Protein AF-A0A383VVN3-F1 (afdb_monomer_lite)

Secondary structure (DSSP, 8-state):
----PPPHHHHHHHHHHHHHHTSHHHHS-HHHHHHHHHH-HHHHHHHHH-TT------B-TT--HHHHHHHHHHHHHSGGG-S---B-----STHHHHHHHHHHHHHHHHHHHHHHS-GGGSSGGG-------------

pLDDT: mean 70.51, std 12.84, range [39.41, 88.62]

Foldseek 3Di:
DDPPDDDPVVVVVLVVLLVVCLPCVQLADVVSLVVQLVPDVSSVVSLLPRPSSQHQPEDDQDDAPVNLVVVLVVCVVVLSNHPDYDYDHDDDPDVSVVRVVVSVVSVVVSNVVSVPDPPPPVVVVVPPPPDDDDDDDDD

Radius of gyration: 20.89 Å; chains: 1; bounding box: 58×36×64 Å

Structure (mmCIF, N/CA/C/O backbone):
data_AF-A0A383VVN3-F1
#
_entry.id   AF-A0A383VVN3-F1
#
loop_
_atom_site.group_PDB
_atom_site.id
_atom_site.type_symbol
_atom_site.label_atom_id
_atom_site.label_alt_id
_atom_site.label_comp_id
_atom_site.label_asym_id
_atom_site.label_entity_id
_atom_site.label_seq_id
_atom_site.pdbx_PDB_ins_code
_atom_site.Cartn_x
_atom_site.Cartn_y
_atom_site.Cartn_z
_atom_site.occupancy
_atom_site.B_iso_or_equiv
_atom_site.auth_seq_id
_atom_site.auth_comp_id
_atom_site.auth_asym_id
_atom_site.auth_atom_id
_atom_site.pdbx_PDB_model_num
ATOM 1 N N . MET A 1 1 ? -18.834 9.081 42.224 1.00 44.62 1 MET A N 1
ATOM 2 C CA . MET A 1 1 ? -18.558 9.040 40.774 1.00 44.62 1 MET A CA 1
ATOM 3 C C . MET A 1 1 ? -17.858 7.728 40.498 1.00 44.62 1 MET A C 1
ATOM 5 O O . MET A 1 1 ? -16.692 7.587 40.835 1.00 44.62 1 MET A O 1
ATOM 9 N N . GLU A 1 2 ? -18.611 6.744 40.024 1.00 51.28 2 GLU A N 1
ATOM 10 C CA . GLU A 1 2 ? -18.102 5.405 39.731 1.00 51.28 2 GLU A CA 1
ATOM 11 C C . GLU A 1 2 ? -17.534 5.407 38.302 1.00 51.28 2 GLU A C 1
ATOM 13 O O . GLU A 1 2 ? -18.242 5.824 37.381 1.00 51.28 2 GLU A O 1
ATOM 18 N N . PRO A 1 3 ? -16.262 5.030 38.085 1.00 57.25 3 PRO A N 1
ATOM 19 C CA . PRO A 1 3 ? -15.707 4.946 36.743 1.00 57.25 3 PRO A CA 1
ATOM 20 C C . PRO A 1 3 ? -16.382 3.787 36.005 1.00 57.25 3 PRO A C 1
ATOM 22 O O . PRO A 1 3 ? -16.288 2.638 36.434 1.00 57.25 3 PRO A O 1
ATOM 25 N N . LEU A 1 4 ? -17.066 4.094 34.899 1.00 54.75 4 LEU A N 1
ATOM 26 C CA . LEU A 1 4 ? -17.644 3.108 33.986 1.00 54.75 4 LEU A CA 1
ATOM 27 C C . LEU A 1 4 ? -16.535 2.163 33.508 1.00 54.75 4 LEU A C 1
ATOM 29 O O . LEU A 1 4 ? -15.733 2.501 32.637 1.00 54.75 4 LEU A O 1
ATOM 33 N N . GLN A 1 5 ? -16.473 0.985 34.128 1.00 54.06 5 GLN A N 1
ATOM 34 C CA . GLN A 1 5 ? -15.570 -0.090 33.746 1.00 54.06 5 GLN A CA 1
ATOM 35 C C . GLN A 1 5 ? -15.882 -0.492 32.295 1.00 54.06 5 GLN A C 1
ATOM 37 O O . GLN A 1 5 ? -17.050 -0.733 31.972 1.00 54.06 5 GLN A O 1
ATOM 42 N N . PRO A 1 6 ? -14.873 -0.578 31.411 1.00 55.75 6 PRO A N 1
ATOM 43 C CA . PRO A 1 6 ? -15.057 -1.092 30.062 1.00 55.75 6 PRO A CA 1
ATOM 44 C C . PRO A 1 6 ? -15.690 -2.482 30.139 1.00 55.75 6 PRO A C 1
ATOM 46 O O . PRO A 1 6 ? -15.165 -3.382 30.797 1.00 55.75 6 PRO A O 1
ATOM 49 N N . THR A 1 7 ? -16.840 -2.667 29.497 1.00 54.44 7 THR A N 1
ATOM 50 C CA . THR A 1 7 ? -17.542 -3.949 29.502 1.00 54.44 7 THR A CA 1
ATOM 51 C C . THR A 1 7 ? -16.645 -5.025 28.887 1.00 54.44 7 THR A C 1
ATOM 53 O O . THR A 1 7 ? -16.115 -4.864 27.787 1.00 54.44 7 THR A O 1
ATOM 56 N N . ALA A 1 8 ? -16.461 -6.146 29.595 1.00 58.97 8 ALA A N 1
ATOM 57 C CA . ALA A 1 8 ? -15.543 -7.234 29.224 1.00 58.97 8 ALA A CA 1
ATOM 58 C C . ALA A 1 8 ? -15.780 -7.812 27.812 1.00 58.97 8 ALA A C 1
ATOM 60 O O . ALA A 1 8 ? -14.906 -8.459 27.233 1.00 58.97 8 ALA A O 1
ATOM 61 N N . THR A 1 9 ? -16.956 -7.567 27.234 1.00 58.22 9 THR A N 1
ATOM 62 C CA . THR A 1 9 ? -17.294 -7.898 25.850 1.00 58.22 9 THR A CA 1
ATOM 63 C C . THR A 1 9 ? -16.530 -7.046 24.837 1.00 58.22 9 THR A C 1
ATOM 65 O O . THR A 1 9 ? -16.068 -7.599 23.844 1.00 58.22 9 THR A O 1
ATOM 68 N N . ALA A 1 10 ? -16.317 -5.747 25.065 1.00 60.19 10 ALA A N 1
ATOM 69 C CA . ALA A 1 10 ? -15.583 -4.882 24.133 1.00 60.19 10 ALA A CA 1
ATOM 70 C C . ALA A 1 10 ? -14.121 -5.334 23.947 1.00 60.19 10 ALA A C 1
ATOM 72 O O . ALA A 1 10 ? -13.603 -5.328 22.832 1.00 60.19 10 ALA A O 1
ATOM 73 N N . PHE A 1 11 ? -13.493 -5.828 25.017 1.00 60.94 11 PHE A N 1
ATOM 74 C CA . PHE A 1 11 ? -12.110 -6.314 24.991 1.00 60.94 11 PHE A CA 1
ATOM 75 C C . PHE A 1 11 ? -11.945 -7.591 24.149 1.00 60.94 11 PHE A C 1
ATOM 77 O O . PHE A 1 11 ? -10.975 -7.744 23.410 1.00 60.94 11 PHE A O 1
ATOM 84 N N . ARG A 1 12 ? -12.928 -8.500 24.205 1.00 72.00 12 ARG A N 1
ATOM 85 C CA . ARG A 1 12 ? -12.891 -9.769 23.456 1.00 72.00 12 ARG A CA 1
ATOM 86 C C . ARG A 1 12 ? -13.006 -9.571 21.944 1.00 72.00 12 ARG A C 1
ATOM 88 O O . ARG A 1 12 ? -12.397 -10.326 21.192 1.00 72.00 12 ARG A O 1
ATOM 95 N N . HIS A 1 13 ? -13.748 -8.556 21.502 1.00 73.06 13 HIS A N 1
ATOM 96 C CA . HIS A 1 13 ? -13.900 -8.263 20.075 1.00 73.06 13 HIS A CA 1
ATOM 97 C C . HIS A 1 13 ? -12.613 -7.699 19.457 1.00 73.06 13 HIS A C 1
ATOM 99 O O . HIS A 1 13 ? -12.278 -8.078 18.339 1.00 73.06 13 HIS A O 1
ATOM 105 N N . GLY A 1 14 ? -11.861 -6.864 20.187 1.00 73.38 14 GLY A N 1
ATOM 106 C CA . GLY A 1 14 ? -10.565 -6.349 19.721 1.00 73.38 14 GLY A CA 1
ATOM 107 C C . GLY A 1 14 ? -9.529 -7.458 19.516 1.00 73.38 14 GLY A C 1
ATOM 108 O O . GLY A 1 14 ? -8.905 -7.538 18.463 1.00 73.38 14 GLY A O 1
ATOM 109 N N . LEU A 1 15 ? -9.432 -8.385 20.471 1.00 77.62 15 LEU A N 1
ATOM 110 C CA . LEU A 1 15 ? -8.506 -9.522 20.407 1.00 77.62 15 LEU A CA 1
ATOM 111 C C . LEU A 1 15 ? -8.830 -10.486 19.252 1.00 77.62 15 LEU A C 1
ATOM 113 O O . LEU A 1 15 ? -7.929 -10.968 18.569 1.00 77.62 15 LEU A O 1
ATOM 117 N N . ALA A 1 16 ? -10.117 -10.741 18.992 1.00 79.75 16 ALA A N 1
ATOM 118 C CA . ALA A 1 16 ? -10.543 -11.560 17.857 1.00 79.75 16 ALA A CA 1
ATOM 119 C C . ALA A 1 16 ? -10.213 -10.900 16.504 1.00 79.75 16 ALA A C 1
ATOM 121 O O . ALA A 1 16 ? -9.816 -11.589 15.565 1.00 79.75 16 ALA A O 1
ATOM 122 N N . LEU A 1 17 ? -10.341 -9.571 16.417 1.00 77.94 17 LEU A N 1
ATOM 123 C CA . LEU A 1 17 ? -9.976 -8.790 15.233 1.00 77.94 17 LEU A CA 1
ATOM 124 C C . LEU A 1 17 ? -8.470 -8.820 14.975 1.00 77.94 17 LEU A C 1
ATOM 126 O O . LEU A 1 17 ? -8.051 -9.068 13.848 1.00 77.94 17 LEU A O 1
ATOM 130 N N . GLU A 1 18 ? -7.655 -8.624 16.011 1.00 76.31 18 GLU A N 1
ATOM 131 C CA . GLU A 1 18 ? -6.199 -8.730 15.893 1.00 76.31 18 GLU A CA 1
ATOM 132 C C . GLU A 1 18 ? -5.765 -10.128 15.449 1.00 76.31 18 GLU A C 1
ATOM 134 O O . GLU A 1 18 ? -4.925 -10.249 14.560 1.00 76.31 18 GLU A O 1
ATOM 139 N N . LEU A 1 19 ? -6.359 -11.186 16.010 1.00 77.94 19 LEU A N 1
ATOM 140 C CA . LEU A 1 19 ? -6.068 -12.566 15.609 1.00 77.94 19 LEU A CA 1
ATOM 141 C C . LEU A 1 19 ? -6.479 -12.848 14.159 1.00 77.94 19 LEU A C 1
ATOM 143 O O . LEU A 1 19 ? -5.738 -13.509 13.433 1.00 77.94 19 LEU A O 1
ATOM 147 N N . ALA A 1 20 ? -7.624 -12.322 13.714 1.00 80.50 20 ALA A N 1
ATOM 148 C CA . ALA A 1 20 ? -8.033 -12.420 12.316 1.00 80.50 20 ALA A CA 1
ATOM 149 C C . ALA A 1 20 ? -7.036 -11.696 11.397 1.00 80.50 20 ALA A C 1
ATOM 151 O O . ALA A 1 20 ? -6.615 -12.246 10.383 1.00 80.50 20 ALA A O 1
ATOM 152 N N . LEU A 1 21 ? -6.594 -10.495 11.772 1.00 74.12 21 LEU A N 1
ATOM 153 C CA . LEU A 1 21 ? -5.627 -9.713 10.999 1.00 74.12 21 LEU A CA 1
ATOM 154 C C . LEU A 1 21 ? -4.208 -10.298 11.008 1.00 74.12 21 LEU A C 1
ATOM 156 O O . LEU A 1 21 ? -3.442 -10.057 10.079 1.00 74.12 21 LEU A O 1
ATOM 160 N N . GLN A 1 22 ? -3.857 -11.096 12.017 1.00 77.44 22 GLN A N 1
ATOM 161 C CA . GLN A 1 22 ? -2.611 -11.867 12.042 1.00 77.44 22 GLN A CA 1
ATOM 162 C C . GLN A 1 22 ? -2.627 -13.060 11.075 1.00 77.44 22 GLN A C 1
ATOM 164 O O . GLN A 1 22 ? -1.571 -13.624 10.781 1.00 77.44 22 GLN A O 1
ATOM 169 N N . HIS A 1 23 ? -3.792 -13.454 10.551 1.00 80.12 23 HIS A N 1
ATOM 170 C CA . HIS A 1 23 ? -3.872 -14.536 9.581 1.00 80.12 23 HIS A CA 1
ATOM 171 C C . HIS A 1 23 ? -3.327 -14.083 8.218 1.00 80.12 23 HIS A C 1
ATOM 173 O O . HIS A 1 23 ? -3.874 -13.176 7.589 1.00 80.12 23 HIS A O 1
ATOM 179 N N . LEU A 1 24 ? -2.285 -14.764 7.724 1.00 70.75 24 LEU A N 1
ATOM 180 C CA . LEU A 1 24 ? -1.556 -14.407 6.497 1.00 70.75 24 LEU A CA 1
ATOM 181 C C . LEU A 1 24 ? -2.483 -14.159 5.295 1.00 70.75 24 LEU A C 1
ATOM 183 O O . LEU A 1 24 ? -2.299 -13.206 4.547 1.00 70.75 24 LEU A O 1
ATOM 187 N N . ALA A 1 25 ? -3.527 -14.977 5.131 1.00 72.12 25 ALA A N 1
ATOM 188 C CA . ALA A 1 25 ? -4.471 -14.828 4.020 1.00 72.12 25 ALA A CA 1
ATOM 189 C C . ALA A 1 25 ? -5.215 -13.477 4.014 1.00 72.12 25 ALA A C 1
ATOM 191 O O . ALA A 1 25 ? -5.601 -13.003 2.950 1.00 72.12 25 ALA A O 1
ATOM 192 N N . LEU A 1 26 ? -5.411 -12.858 5.184 1.00 71.69 26 LEU A N 1
ATOM 193 C CA . LEU A 1 26 ? -6.097 -11.573 5.327 1.00 71.69 26 LEU A CA 1
ATOM 194 C C . LEU A 1 26 ? -5.115 -10.396 5.291 1.00 71.69 26 LEU A C 1
ATOM 196 O O . LEU A 1 26 ? -5.459 -9.347 4.755 1.00 71.69 26 LEU A O 1
ATOM 200 N N . SER A 1 27 ? -3.894 -10.567 5.809 1.00 70.12 27 SER A N 1
ATOM 201 C CA . SER A 1 27 ? -2.872 -9.511 5.810 1.00 70.12 27 SER A CA 1
ATOM 202 C C . SER A 1 27 ? -2.145 -9.339 4.472 1.00 70.12 27 SER A C 1
ATOM 204 O O . SER A 1 27 ? -1.590 -8.270 4.216 1.00 70.12 27 SER A O 1
ATOM 206 N N . THR A 1 28 ? -2.156 -10.356 3.604 1.00 68.19 28 THR A N 1
ATOM 207 C CA . THR A 1 28 ? -1.441 -10.304 2.313 1.00 68.19 28 THR A CA 1
ATOM 208 C C . THR A 1 28 ? -2.231 -9.571 1.226 1.00 68.19 28 THR A C 1
ATOM 210 O O . THR A 1 28 ? -1.627 -9.008 0.315 1.00 68.19 28 THR A O 1
ATOM 213 N N . ASP A 1 29 ? -3.569 -9.545 1.301 1.00 74.38 29 ASP A N 1
ATOM 214 C CA . ASP A 1 29 ? -4.390 -8.830 0.319 1.00 74.38 29 ASP A CA 1
ATOM 215 C C . ASP A 1 29 ? -4.738 -7.410 0.813 1.00 74.38 29 ASP A C 1
ATOM 217 O O . ASP A 1 29 ? -5.606 -7.242 1.680 1.00 74.38 29 ASP A O 1
ATOM 221 N N . PRO A 1 30 ? -4.133 -6.354 0.236 1.00 71.06 30 PRO A N 1
ATOM 222 C CA . PRO A 1 30 ? -4.428 -4.978 0.624 1.00 71.06 30 PRO A CA 1
ATOM 223 C C . PRO A 1 30 ? -5.894 -4.597 0.385 1.00 71.06 30 PRO A C 1
ATOM 225 O O . PRO A 1 30 ? -6.398 -3.694 1.054 1.00 71.06 30 PRO A O 1
ATOM 228 N N . ARG A 1 31 ? -6.610 -5.267 -0.532 1.00 78.69 31 ARG A N 1
ATOM 229 C CA . ARG A 1 31 ? -8.038 -5.012 -0.769 1.00 78.69 31 ARG A CA 1
ATOM 230 C C . ARG A 1 31 ? -8.871 -5.455 0.420 1.00 78.69 31 ARG A C 1
ATOM 232 O O . ARG A 1 31 ? -9.728 -4.692 0.854 1.00 78.69 31 ARG A O 1
ATOM 239 N N . ILE A 1 32 ? -8.580 -6.633 0.971 1.00 82.31 32 ILE A N 1
ATOM 240 C CA . ILE A 1 32 ? -9.267 -7.160 2.153 1.00 82.31 32 ILE A CA 1
ATOM 241 C C . ILE A 1 32 ? -9.049 -6.220 3.339 1.00 82.31 32 ILE A C 1
ATOM 243 O O . ILE A 1 32 ? -10.020 -5.834 3.988 1.00 82.31 32 ILE A O 1
ATOM 247 N N . LEU A 1 33 ? -7.810 -5.776 3.571 1.00 79.62 33 LEU A N 1
ATOM 248 C CA . LEU A 1 33 ? -7.506 -4.807 4.630 1.00 79.62 33 LEU A CA 1
ATOM 249 C C . LEU A 1 33 ? -8.214 -3.465 4.413 1.00 79.62 33 LEU A C 1
ATOM 251 O O . LEU A 1 33 ? -8.731 -2.884 5.366 1.00 79.62 33 LEU A O 1
ATOM 255 N N . CYS A 1 34 ? -8.299 -2.984 3.169 1.00 79.12 34 CYS A N 1
ATOM 256 C CA . CYS A 1 34 ? -9.028 -1.755 2.857 1.00 79.12 34 CYS A CA 1
ATOM 257 C C . CYS A 1 34 ? -10.532 -1.905 3.115 1.00 79.12 34 CYS A C 1
ATOM 259 O O . CYS A 1 34 ? -11.134 -1.021 3.724 1.00 79.12 34 CYS A O 1
ATOM 261 N N . THR A 1 35 ? -11.141 -3.010 2.678 1.00 83.88 35 THR A N 1
ATOM 262 C CA . THR A 1 35 ? -12.560 -3.298 2.920 1.00 83.88 35 THR A CA 1
ATOM 263 C C . THR A 1 35 ? -12.840 -3.449 4.411 1.00 83.88 35 THR A C 1
ATOM 265 O O . THR A 1 35 ? -13.811 -2.881 4.904 1.00 83.88 35 THR A O 1
ATOM 268 N N . ALA A 1 36 ? -11.964 -4.135 5.147 1.00 83.25 36 ALA A N 1
ATOM 269 C CA . ALA A 1 36 ? -12.060 -4.267 6.593 1.00 83.25 36 ALA A CA 1
ATOM 270 C C . ALA A 1 36 ? -11.988 -2.894 7.278 1.00 83.25 36 ALA A C 1
ATOM 272 O O . ALA A 1 36 ? -12.891 -2.533 8.031 1.00 83.25 36 ALA A O 1
ATOM 273 N N . ALA A 1 37 ? -10.987 -2.075 6.943 1.00 82.00 37 ALA A N 1
ATOM 274 C CA . ALA A 1 37 ? -10.839 -0.729 7.492 1.00 82.00 37 ALA A CA 1
ATOM 275 C C . ALA A 1 37 ? -12.032 0.194 7.173 1.00 82.00 37 ALA A C 1
ATOM 277 O O . ALA A 1 37 ? -12.310 1.114 7.938 1.00 82.00 37 ALA A O 1
ATOM 278 N N . GLN A 1 38 ? -12.749 -0.046 6.071 1.00 83.75 38 GLN A N 1
ATOM 279 C CA . GLN A 1 38 ? -13.961 0.697 5.709 1.00 83.75 38 GLN A CA 1
ATOM 280 C C . GLN A 1 38 ? -15.237 0.148 6.366 1.00 83.75 38 GLN A C 1
ATOM 282 O O . GLN A 1 38 ? -16.232 0.867 6.431 1.00 83.75 38 GLN A O 1
ATOM 287 N N . ALA A 1 39 ? -15.231 -1.094 6.860 1.00 88.62 39 ALA A N 1
ATOM 288 C CA . ALA A 1 39 ? -16.427 -1.748 7.388 1.00 88.62 39 ALA A CA 1
ATOM 289 C C . ALA A 1 39 ? -16.917 -1.107 8.695 1.00 88.62 39 ALA A C 1
ATOM 291 O O . ALA A 1 39 ? -18.111 -0.848 8.850 1.00 88.62 39 ALA A O 1
ATOM 292 N N . CYS A 1 40 ? -16.014 -0.848 9.647 1.00 87.56 40 CYS A N 1
ATOM 293 C CA . CYS A 1 40 ? -16.340 -0.110 10.868 1.00 87.56 40 CYS A CA 1
ATOM 294 C C . CYS A 1 40 ? -15.093 0.461 11.566 1.00 87.56 40 CYS A C 1
ATOM 296 O O . CYS A 1 40 ? -13.966 0.031 11.315 1.00 87.56 40 CYS A O 1
ATOM 298 N N . LYS A 1 41 ? -15.302 1.392 12.514 1.00 80.94 41 LYS A N 1
ATOM 299 C CA . LYS A 1 41 ? -14.217 2.021 13.296 1.00 80.94 41 LYS A CA 1
ATOM 300 C C . LYS A 1 41 ? -13.344 1.010 14.046 1.00 80.94 41 LYS A C 1
ATOM 302 O O . LYS A 1 41 ? -12.140 1.216 14.138 1.00 80.94 41 LYS A O 1
ATOM 307 N N . ALA A 1 42 ? -13.931 -0.074 14.559 1.00 83.06 42 ALA A N 1
ATOM 308 C CA . ALA A 1 42 ? -13.181 -1.095 15.290 1.00 83.06 42 ALA A CA 1
ATOM 309 C C . ALA A 1 42 ? -12.202 -1.841 14.370 1.00 83.06 42 ALA A C 1
ATOM 311 O O . ALA A 1 42 ? -11.039 -2.004 14.721 1.00 83.06 42 ALA A O 1
ATOM 312 N N . TRP A 1 43 ? -12.639 -2.217 13.161 1.00 81.00 43 TRP A N 1
ATOM 313 C CA . TRP A 1 43 ? -11.752 -2.796 12.151 1.00 81.00 43 TRP A CA 1
ATOM 314 C C . TRP A 1 43 ? -10.693 -1.802 11.683 1.00 81.00 43 TRP A C 1
ATOM 316 O O . TRP A 1 43 ? -9.537 -2.180 11.536 1.00 81.00 43 TRP A O 1
ATOM 326 N N . GLN A 1 44 ? -11.052 -0.532 11.489 1.00 82.69 44 GLN A N 1
ATOM 327 C CA . GLN A 1 44 ? -10.083 0.504 11.138 1.00 82.69 44 GLN A CA 1
ATOM 328 C C . GLN A 1 44 ? -8.960 0.605 12.181 1.00 82.69 44 GLN A C 1
ATOM 330 O O . GLN A 1 44 ? -7.786 0.623 11.817 1.00 82.69 44 GLN A O 1
ATOM 335 N N . GLN A 1 45 ? -9.314 0.646 13.469 1.00 81.31 45 GLN A N 1
ATOM 336 C CA . GLN A 1 45 ? -8.343 0.688 14.563 1.00 81.31 45 GLN A CA 1
ATOM 337 C C . GLN A 1 45 ? -7.515 -0.595 14.630 1.00 81.31 45 GLN A C 1
ATOM 339 O O . GLN A 1 45 ? -6.295 -0.515 14.734 1.00 81.31 45 GLN A O 1
ATOM 344 N N . ALA A 1 46 ? -8.149 -1.761 14.492 1.00 82.19 46 ALA A N 1
ATOM 345 C CA . ALA A 1 46 ? -7.453 -3.043 14.496 1.00 82.19 46 ALA A CA 1
ATOM 346 C C . ALA A 1 46 ? -6.447 -3.149 13.336 1.00 82.19 46 ALA A C 1
ATOM 348 O O . ALA A 1 46 ? -5.308 -3.548 13.553 1.00 82.19 46 ALA A O 1
ATOM 349 N N . VAL A 1 47 ? -6.812 -2.716 12.123 1.00 80.00 47 VAL A N 1
ATOM 350 C CA . VAL A 1 47 ? -5.908 -2.686 10.956 1.00 80.00 47 VAL A CA 1
ATOM 351 C C . VAL A 1 47 ? -4.746 -1.708 11.175 1.00 80.00 47 VAL A C 1
ATOM 353 O O . VAL A 1 47 ? -3.623 -2.018 10.794 1.00 80.00 47 VAL A O 1
ATOM 356 N N . GLN A 1 48 ? -4.980 -0.564 11.830 1.00 77.19 48 GLN A N 1
ATOM 357 C CA . GLN A 1 48 ? -3.925 0.404 12.176 1.00 77.19 48 GLN A CA 1
ATOM 358 C C . GLN A 1 48 ? -2.975 -0.088 13.283 1.00 77.19 48 GLN A C 1
ATOM 360 O O . GLN A 1 48 ? -1.797 0.261 13.277 1.00 77.19 48 GLN A O 1
ATOM 365 N N . GLN A 1 49 ? -3.473 -0.865 14.248 1.00 76.50 49 GLN A N 1
ATOM 366 C CA . GLN A 1 49 ? -2.688 -1.383 15.380 1.00 76.50 49 GLN A CA 1
ATOM 367 C C . GLN A 1 49 ? -1.988 -2.712 15.067 1.00 76.50 49 GLN A C 1
ATOM 369 O O . GLN A 1 49 ? -0.996 -3.071 15.703 1.00 76.50 49 GLN A O 1
ATOM 374 N N . CYS A 1 50 ? -2.484 -3.433 14.068 1.00 76.56 50 CYS A N 1
ATOM 375 C CA . CYS A 1 50 ? -1.957 -4.707 13.621 1.00 76.56 50 CYS A CA 1
ATOM 376 C C . CYS A 1 50 ? -0.536 -4.563 13.050 1.00 76.56 50 CYS A C 1
ATOM 378 O O . CYS A 1 50 ? -0.318 -4.160 11.910 1.00 76.56 50 CYS A O 1
ATOM 380 N N . SER A 1 51 ? 0.461 -4.977 13.833 1.00 66.69 51 SER A N 1
ATOM 381 C CA . SER A 1 51 ? 1.868 -5.015 13.410 1.00 66.69 51 SER A CA 1
ATOM 382 C C . SER A 1 51 ? 2.144 -6.043 12.304 1.00 66.69 51 SER A C 1
ATOM 384 O O . SER A 1 51 ? 3.137 -5.913 11.588 1.00 66.69 51 SER A O 1
ATOM 386 N N . ALA A 1 52 ? 1.266 -7.045 12.167 1.00 62.88 52 ALA A N 1
ATOM 387 C CA . ALA A 1 52 ? 1.291 -8.063 11.118 1.00 62.88 52 ALA A CA 1
ATOM 388 C C . ALA A 1 52 ? 0.733 -7.558 9.779 1.00 62.88 52 ALA A C 1
ATOM 390 O O . ALA A 1 52 ? 0.996 -8.163 8.743 1.00 62.88 52 ALA A O 1
ATOM 391 N N . CYS A 1 53 ? 0.037 -6.419 9.777 1.00 62.78 53 CYS A N 1
ATOM 392 C CA . CYS A 1 53 ? -0.536 -5.783 8.596 1.00 62.78 53 CYS A CA 1
ATOM 393 C C . CYS A 1 53 ? 0.534 -5.018 7.803 1.00 62.78 53 CYS A C 1
ATOM 395 O O . CYS A 1 53 ? 0.256 -4.000 7.176 1.00 62.78 53 CYS A O 1
ATOM 397 N N . ASN A 1 54 ? 1.771 -5.533 7.814 1.00 60.59 54 ASN A N 1
ATOM 398 C CA . ASN A 1 54 ? 2.808 -5.174 6.863 1.00 60.59 54 ASN A CA 1
ATOM 399 C C . ASN A 1 54 ? 2.288 -5.556 5.477 1.00 60.59 54 ASN A C 1
ATOM 401 O O . ASN A 1 54 ? 2.498 -6.676 5.015 1.00 60.59 54 ASN A O 1
ATOM 405 N N . THR A 1 55 ? 1.575 -4.645 4.821 1.00 60.47 55 THR A N 1
ATOM 406 C CA . THR A 1 55 ? 1.229 -4.800 3.413 1.00 60.47 55 THR A CA 1
ATOM 407 C C . THR A 1 55 ? 2.516 -4.766 2.616 1.00 60.47 55 THR A C 1
ATOM 409 O O . THR A 1 55 ? 2.976 -3.707 2.193 1.00 60.47 55 THR A O 1
ATOM 412 N N . VAL A 1 56 ? 3.097 -5.943 2.403 1.00 62.97 56 VAL A N 1
ATOM 413 C CA . VAL A 1 56 ? 4.097 -6.154 1.367 1.00 62.97 56 VAL A CA 1
ATOM 414 C C . VAL A 1 56 ? 3.358 -5.993 0.045 1.00 62.97 56 VAL A C 1
ATOM 416 O O . VAL A 1 56 ? 2.783 -6.935 -0.495 1.00 62.97 56 VAL A O 1
ATOM 419 N N . VAL A 1 57 ? 3.297 -4.758 -0.451 1.00 63.81 57 VAL A N 1
ATOM 420 C CA . VAL A 1 57 ? 2.695 -4.481 -1.753 1.00 63.81 57 VAL A CA 1
ATOM 421 C C . VAL A 1 57 ? 3.685 -4.919 -2.818 1.00 63.81 57 VAL A C 1
ATOM 423 O O . VAL A 1 57 ? 4.568 -4.157 -3.202 1.00 63.81 57 VAL A O 1
ATOM 426 N N . VAL A 1 58 ? 3.530 -6.153 -3.293 1.00 66.06 58 VAL A N 1
ATOM 427 C CA . VAL A 1 58 ? 4.292 -6.651 -4.435 1.00 66.06 58 VAL A CA 1
ATOM 428 C C . VAL A 1 58 ? 3.694 -6.049 -5.701 1.00 66.06 58 VAL A C 1
ATOM 430 O O . VAL A 1 58 ? 2.635 -6.457 -6.180 1.00 66.06 58 VAL A O 1
ATOM 433 N N . LEU A 1 59 ? 4.375 -5.047 -6.243 1.00 69.00 59 LEU A N 1
ATOM 434 C CA . LEU A 1 59 ? 4.120 -4.587 -7.601 1.00 69.00 59 LEU A CA 1
ATOM 435 C C . LEU A 1 59 ? 4.615 -5.666 -8.565 1.00 69.00 59 LEU A C 1
ATOM 437 O O . LEU A 1 59 ? 5.772 -6.074 -8.494 1.00 69.00 59 LEU A O 1
ATOM 441 N N . GLY A 1 60 ? 3.719 -6.156 -9.423 1.00 73.62 60 GLY A N 1
ATOM 442 C CA . GLY A 1 60 ? 4.071 -7.136 -10.445 1.00 73.62 60 GLY A CA 1
ATOM 443 C C . GLY A 1 60 ? 5.062 -6.569 -11.472 1.00 73.62 60 GLY A C 1
ATOM 444 O O . GLY A 1 60 ? 5.208 -5.349 -11.582 1.00 73.62 60 GLY A O 1
ATOM 445 N N . PRO A 1 61 ? 5.697 -7.438 -12.277 1.00 70.62 61 PRO A N 1
ATOM 446 C CA . PRO A 1 61 ? 6.744 -7.041 -13.223 1.00 70.62 61 PRO A CA 1
ATOM 447 C C . PRO A 1 61 ? 6.263 -6.045 -14.291 1.00 70.62 61 PRO A C 1
ATOM 449 O O . PRO A 1 61 ? 7.069 -5.329 -14.868 1.00 70.62 61 PRO A O 1
ATOM 452 N N . THR A 1 62 ? 4.953 -5.966 -14.533 1.00 78.31 62 THR A N 1
ATOM 453 C CA . THR A 1 62 ? 4.326 -5.126 -15.562 1.00 78.31 62 THR A CA 1
ATOM 454 C C . THR A 1 62 ? 3.472 -4.012 -14.952 1.00 78.31 62 THR A C 1
ATOM 456 O O . THR A 1 62 ? 2.311 -3.827 -15.328 1.00 78.31 62 THR A O 1
ATOM 459 N N . VAL A 1 63 ? 3.992 -3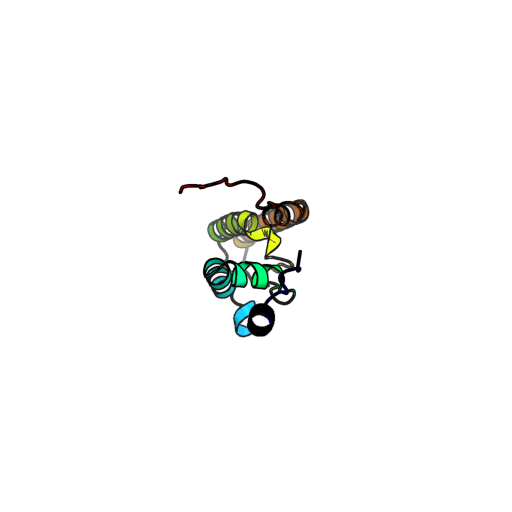.300 -13.953 1.00 81.19 63 VAL A N 1
ATOM 460 C CA . VAL A 1 63 ? 3.285 -2.143 -13.390 1.00 81.19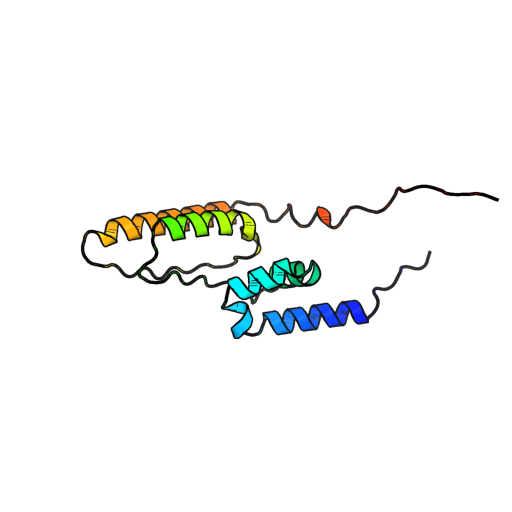 63 VAL A CA 1
ATOM 461 C C . VAL A 1 63 ? 3.412 -0.946 -14.316 1.00 81.19 63 VAL A C 1
ATOM 463 O O . VAL A 1 63 ? 4.507 -0.481 -14.610 1.00 81.19 63 VAL A O 1
ATOM 466 N N . SER A 1 64 ? 2.265 -0.421 -14.737 1.00 84.00 64 SER A N 1
ATOM 467 C CA . SER A 1 64 ? 2.193 0.821 -15.507 1.00 84.00 64 SER A CA 1
ATOM 468 C C . SER A 1 64 ? 2.437 2.047 -14.624 1.00 84.00 64 SER A C 1
ATOM 470 O O . SER A 1 64 ? 2.074 2.070 -13.442 1.00 84.00 64 SER A O 1
ATOM 472 N N . LEU A 1 65 ? 2.953 3.127 -15.213 1.00 81.81 65 LEU A N 1
ATOM 473 C CA . LEU A 1 65 ? 3.098 4.419 -14.533 1.00 81.81 65 LEU A CA 1
ATOM 474 C C . LEU A 1 65 ? 1.770 4.916 -13.924 1.00 81.81 65 LEU A C 1
ATOM 476 O O . LEU A 1 65 ? 1.747 5.445 -12.815 1.00 81.81 65 LEU A O 1
ATOM 480 N N . GLN A 1 66 ? 0.636 4.691 -14.599 1.00 85.19 66 GLN A N 1
ATOM 481 C CA . GLN A 1 66 ? -0.689 5.058 -14.084 1.00 85.19 66 GLN A CA 1
ATOM 482 C C . GLN A 1 66 ? -1.042 4.314 -12.785 1.00 85.19 66 GLN A C 1
ATOM 484 O O . GLN A 1 66 ? -1.625 4.906 -11.866 1.00 85.19 66 GLN A O 1
ATOM 489 N N . GLN A 1 67 ? -0.701 3.026 -12.694 1.00 81.81 67 GLN A N 1
ATOM 490 C CA . GLN A 1 67 ? -0.880 2.246 -11.469 1.00 81.81 67 GLN A CA 1
ATOM 491 C C . GLN A 1 67 ? 0.040 2.755 -10.364 1.00 81.81 67 GLN A C 1
ATOM 493 O O . GLN A 1 67 ? -0.443 2.948 -9.252 1.00 81.81 67 GLN A O 1
ATOM 498 N N . ALA A 1 68 ? 1.303 3.067 -10.669 1.00 82.50 68 ALA A N 1
AT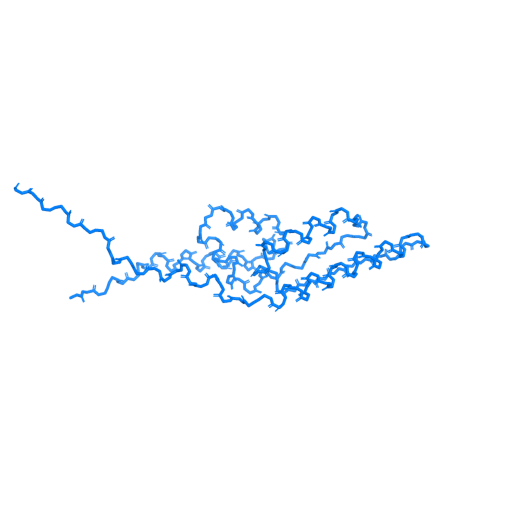OM 499 C CA . ALA A 1 68 ? 2.231 3.660 -9.705 1.00 82.50 68 ALA A CA 1
ATOM 500 C C . ALA A 1 68 ? 1.720 5.014 -9.169 1.00 82.50 68 ALA A C 1
ATOM 502 O O . ALA A 1 68 ? 1.674 5.223 -7.959 1.00 82.50 68 ALA A O 1
ATOM 503 N N . CYS A 1 69 ? 1.217 5.900 -10.034 1.00 84.12 69 CYS A N 1
ATOM 504 C CA . CYS A 1 69 ? 0.609 7.175 -9.627 1.00 84.12 69 CYS A CA 1
ATOM 505 C C . CYS A 1 69 ? -0.674 6.992 -8.799 1.00 84.12 69 CYS A C 1
ATOM 507 O O . CYS A 1 69 ? -0.969 7.768 -7.885 1.00 84.12 69 CYS A O 1
ATOM 509 N N . SER A 1 70 ? -1.478 5.979 -9.118 1.00 85.88 70 SER A N 1
ATOM 510 C CA . SER A 1 70 ? -2.682 5.660 -8.343 1.00 85.88 70 SER A CA 1
ATOM 511 C C . SER A 1 70 ? -2.323 5.075 -6.980 1.00 85.88 70 SER A C 1
ATOM 513 O O . SER A 1 70 ? -2.920 5.467 -5.979 1.00 85.88 70 SER A O 1
ATOM 515 N N . PHE A 1 71 ? -1.296 4.228 -6.934 1.00 83.44 71 PHE A N 1
ATOM 516 C CA . PHE A 1 71 ? -0.728 3.698 -5.706 1.00 83.44 71 PHE A CA 1
ATOM 517 C C . PHE A 1 71 ? -0.138 4.808 -4.836 1.00 83.44 71 PHE A C 1
ATOM 519 O O . PHE A 1 71 ? -0.473 4.866 -3.662 1.00 83.44 71 PHE A O 1
ATOM 526 N N . LYS A 1 72 ? 0.610 5.762 -5.411 1.00 84.81 72 LYS A N 1
ATOM 527 C CA . LYS A 1 72 ? 1.072 6.977 -4.715 1.00 84.81 72 LYS A CA 1
ATOM 528 C C . LYS A 1 72 ? -0.083 7.691 -4.014 1.00 84.81 72 LYS A C 1
ATOM 530 O O . LYS A 1 72 ? -0.041 7.900 -2.808 1.00 84.81 72 LYS A O 1
ATOM 535 N N . ARG A 1 73 ? -1.148 8.025 -4.752 1.00 86.00 73 ARG A N 1
ATOM 536 C CA . ARG A 1 73 ? -2.319 8.722 -4.183 1.00 86.00 73 ARG A CA 1
ATOM 537 C C . ARG A 1 73 ? -3.003 7.920 -3.079 1.00 86.00 73 ARG A C 1
ATOM 539 O O . ARG A 1 73 ? -3.495 8.514 -2.123 1.00 86.00 73 ARG A O 1
ATOM 546 N N . TRP A 1 74 ? -3.068 6.599 -3.224 1.00 85.06 74 TRP A N 1
ATOM 547 C CA . TRP A 1 74 ? -3.589 5.717 -2.185 1.00 85.06 74 TRP A CA 1
ATOM 548 C C . TRP A 1 74 ? -2.677 5.731 -0.953 1.00 85.06 74 TRP A C 1
ATOM 550 O O . TRP A 1 74 ? -3.158 5.975 0.149 1.00 85.06 74 TRP A O 1
ATOM 560 N N . LEU A 1 75 ? -1.365 5.584 -1.133 1.00 81.69 75 LEU A N 1
ATOM 561 C CA . LEU A 1 75 ? -0.407 5.538 -0.033 1.00 81.69 75 LEU A CA 1
ATOM 562 C C . LEU A 1 75 ? -0.380 6.850 0.754 1.00 81.69 75 LEU A C 1
ATOM 564 O O . LEU A 1 75 ? -0.378 6.814 1.975 1.00 81.69 75 LEU A O 1
ATOM 568 N N . CYS A 1 76 ? -0.488 8.006 0.094 1.00 82.00 76 CYS A N 1
ATOM 569 C CA . CYS A 1 76 ? -0.612 9.291 0.792 1.00 82.00 76 CYS A CA 1
ATOM 570 C C . CYS A 1 76 ? -1.866 9.372 1.685 1.00 82.00 76 CYS A C 1
ATOM 572 O O . CYS A 1 76 ? -1.841 10.027 2.721 1.00 82.00 76 CYS A O 1
ATOM 574 N N . LYS A 1 77 ? -2.971 8.712 1.306 1.00 80.19 77 LYS A N 1
ATOM 575 C CA . LYS A 1 77 ? -4.203 8.656 2.120 1.00 80.19 77 LYS A CA 1
ATOM 576 C C . LYS A 1 77 ? -4.141 7.610 3.233 1.00 80.19 77 LYS A C 1
ATOM 578 O O . LYS A 1 77 ? -4.892 7.704 4.200 1.00 80.19 77 LYS A O 1
ATOM 583 N N . HIS A 1 78 ? -3.281 6.610 3.075 1.00 75.50 78 HIS A N 1
ATOM 584 C CA . HIS A 1 78 ? -3.220 5.418 3.914 1.00 75.50 78 HIS A CA 1
ATOM 585 C C . HIS A 1 78 ? -1.811 5.175 4.476 1.00 75.50 78 HIS A C 1
ATOM 587 O O . HIS A 1 78 ? -1.459 4.039 4.778 1.00 75.50 78 HIS A O 1
ATOM 593 N N . SER A 1 79 ? -1.004 6.227 4.640 1.00 74.94 79 SER A N 1
ATOM 594 C CA . SER A 1 79 ? 0.412 6.121 5.022 1.00 74.94 79 SER A CA 1
ATOM 595 C C . SER A 1 79 ? 0.598 5.419 6.365 1.00 74.94 79 SER A C 1
ATOM 597 O O . SER A 1 79 ? 1.482 4.585 6.508 1.00 74.94 79 SER A O 1
ATOM 599 N N . GLY A 1 80 ? -0.313 5.656 7.314 1.00 72.19 80 GLY A N 1
ATOM 600 C CA . GLY A 1 80 ? -0.329 4.977 8.612 1.00 72.19 80 GLY A CA 1
ATOM 601 C C . GLY A 1 80 ? -0.637 3.474 8.566 1.00 72.19 80 GLY A C 1
ATOM 602 O O . GLY A 1 80 ? -0.588 2.834 9.610 1.00 72.19 80 GLY A O 1
ATOM 603 N N . LEU A 1 81 ? -0.975 2.911 7.399 1.00 70.69 81 LEU A N 1
ATOM 604 C CA . LEU A 1 81 ? -1.229 1.476 7.218 1.00 70.69 81 LEU A CA 1
ATOM 605 C C . LEU A 1 81 ? -0.030 0.723 6.631 1.00 70.69 81 LEU A C 1
ATOM 607 O O . LEU A 1 81 ? 0.017 -0.499 6.724 1.00 70.69 81 LEU A O 1
ATOM 611 N N . VAL A 1 82 ? 0.931 1.419 6.015 1.00 70.56 82 VAL A N 1
ATOM 612 C CA . VAL A 1 82 ? 2.041 0.776 5.303 1.00 70.56 82 VAL A CA 1
ATOM 613 C C . VAL A 1 82 ? 3.325 0.946 6.096 1.00 70.56 82 VAL A C 1
ATOM 615 O O . VAL A 1 82 ? 3.907 2.024 6.145 1.00 70.56 82 VAL A O 1
ATOM 618 N N . LYS A 1 83 ? 3.781 -0.144 6.712 1.00 68.00 83 LYS A N 1
ATOM 619 C CA . LYS A 1 83 ? 5.009 -0.155 7.514 1.00 68.00 83 LYS A CA 1
ATOM 620 C C . LYS A 1 83 ? 6.256 -0.512 6.704 1.00 68.00 83 LYS A C 1
ATOM 622 O O . LYS A 1 83 ? 7.334 0.006 6.977 1.00 68.00 83 LYS A O 1
ATOM 627 N N . SER A 1 84 ? 6.118 -1.382 5.708 1.00 69.12 84 SER A N 1
ATOM 628 C CA . SER A 1 84 ? 7.179 -1.715 4.761 1.00 69.12 84 SER A CA 1
ATOM 629 C C . SER A 1 84 ? 6.594 -1.938 3.372 1.00 69.12 84 SER A C 1
ATOM 631 O O . SER A 1 84 ? 5.429 -2.296 3.217 1.00 69.12 84 SER A O 1
ATOM 633 N N . PHE A 1 85 ? 7.408 -1.691 2.353 1.00 72.25 85 PHE A N 1
ATOM 634 C CA . PHE A 1 85 ? 7.043 -1.818 0.951 1.00 72.25 85 PHE A CA 1
ATOM 635 C C . PHE A 1 85 ? 8.199 -2.485 0.208 1.00 72.25 85 PHE A C 1
ATOM 637 O O . PHE A 1 85 ? 9.359 -2.158 0.455 1.00 72.25 85 PHE A O 1
ATOM 644 N N . SER A 1 86 ? 7.894 -3.406 -0.705 1.00 69.69 86 SER A N 1
ATOM 645 C CA . SER A 1 86 ? 8.898 -4.040 -1.555 1.00 69.69 86 SER A CA 1
ATOM 646 C C . SER A 1 86 ? 8.373 -4.132 -2.982 1.00 69.69 86 SER A C 1
ATOM 648 O O . SER A 1 86 ? 7.379 -4.803 -3.242 1.00 69.69 86 SER A O 1
ATOM 650 N N . ALA A 1 87 ? 9.044 -3.452 -3.909 1.00 70.69 87 ALA A N 1
ATOM 651 C CA . ALA A 1 87 ? 8.773 -3.575 -5.334 1.00 70.69 87 ALA A CA 1
ATOM 652 C C . ALA A 1 87 ? 9.744 -4.576 -5.960 1.00 70.69 87 ALA A C 1
ATOM 654 O O . ALA A 1 87 ? 10.958 -4.431 -5.819 1.00 70.69 87 ALA A O 1
ATOM 655 N N . SER A 1 88 ? 9.215 -5.551 -6.701 1.00 73.62 88 SER A N 1
ATOM 656 C CA . SER A 1 88 ? 10.013 -6.407 -7.577 1.00 73.62 88 SER A CA 1
ATOM 657 C C . SER A 1 88 ? 9.719 -6.020 -9.023 1.00 73.62 88 SER A C 1
ATOM 659 O O . SER A 1 88 ? 8.780 -6.512 -9.643 1.00 73.62 88 SER A O 1
ATOM 661 N N . LEU A 1 89 ? 10.497 -5.073 -9.543 1.00 75.38 89 LEU A N 1
ATOM 662 C CA . LEU A 1 89 ? 10.425 -4.666 -10.943 1.00 75.38 89 LEU A CA 1
ATOM 663 C C . LEU A 1 89 ? 11.414 -5.535 -11.728 1.00 75.38 89 LEU A C 1
ATOM 665 O O . LEU A 1 89 ? 12.602 -5.555 -11.411 1.00 75.38 89 LEU A O 1
ATOM 669 N N . GLN A 1 90 ? 10.934 -6.279 -12.724 1.00 74.25 90 GLN A N 1
ATOM 670 C CA . GLN A 1 90 ? 11.816 -7.028 -13.619 1.00 74.25 90 GLN A CA 1
ATOM 671 C C . GLN A 1 90 ? 12.207 -6.140 -14.796 1.00 74.25 90 GLN A C 1
ATOM 673 O O . GLN A 1 90 ? 11.338 -5.660 -15.515 1.00 74.25 90 GLN A O 1
ATOM 678 N N . ALA A 1 91 ? 13.510 -5.934 -14.994 1.00 66.44 91 ALA A N 1
ATOM 679 C CA . ALA A 1 91 ? 14.031 -5.193 -16.135 1.00 66.44 91 ALA A CA 1
ATOM 680 C C . ALA A 1 91 ? 13.774 -5.960 -17.441 1.00 66.44 91 ALA A C 1
ATOM 682 O O . ALA A 1 91 ? 14.433 -6.960 -17.719 1.00 66.44 91 ALA A O 1
ATOM 683 N N . GLY A 1 92 ? 12.807 -5.489 -18.231 1.00 67.38 92 GLY A N 1
ATOM 684 C CA . GLY A 1 92 ? 12.670 -5.861 -19.638 1.00 67.38 92 GLY A CA 1
ATOM 685 C C . GLY A 1 92 ? 13.711 -5.155 -20.517 1.00 67.38 92 GLY A C 1
ATOM 686 O O . GLY A 1 92 ? 14.491 -4.319 -20.052 1.00 67.38 92 GLY A O 1
ATOM 687 N N . SER A 1 93 ? 13.776 -5.504 -21.802 1.00 73.19 93 SER A N 1
ATOM 688 C CA . SER A 1 93 ? 14.799 -4.977 -22.713 1.00 73.19 93 SER A CA 1
ATOM 689 C C . SER A 1 93 ? 14.586 -3.494 -23.050 1.00 73.19 93 SER A C 1
ATOM 691 O O . SER A 1 93 ? 13.549 -3.121 -23.593 1.00 73.19 93 SER A O 1
ATOM 693 N N . GLY A 1 94 ? 15.612 -2.665 -22.822 1.00 67.19 94 GLY A N 1
ATOM 694 C CA . GLY A 1 94 ? 15.807 -1.329 -23.408 1.00 67.19 94 GLY A CA 1
ATOM 695 C C . GLY A 1 94 ? 14.809 -0.245 -22.988 1.00 67.19 94 GLY A C 1
ATOM 696 O O . GLY A 1 94 ? 15.152 0.644 -22.214 1.00 67.19 94 GLY A O 1
ATOM 697 N N . GLN A 1 95 ? 13.586 -0.290 -23.520 1.00 66.81 95 GLN A N 1
ATOM 698 C CA . GLN A 1 95 ? 12.559 0.737 -23.299 1.00 66.81 95 GLN A CA 1
ATOM 699 C C . GLN A 1 95 ? 11.902 0.612 -21.913 1.00 66.81 95 GLN A C 1
ATOM 701 O O . GLN A 1 95 ? 11.499 1.611 -21.316 1.00 66.81 95 GLN A O 1
ATOM 706 N N . ASP A 1 96 ? 11.887 -0.604 -21.365 1.00 72.44 96 ASP A N 1
ATOM 707 C CA . ASP A 1 96 ? 11.360 -0.891 -20.030 1.00 72.44 96 ASP A CA 1
ATOM 708 C C . ASP A 1 96 ? 12.259 -0.338 -18.913 1.00 72.44 96 ASP A C 1
ATOM 710 O O . ASP A 1 96 ? 11.770 -0.033 -17.828 1.00 72.44 96 ASP A O 1
ATOM 714 N N . ALA A 1 97 ? 13.556 -0.135 -19.173 1.00 76.44 97 ALA A N 1
ATOM 715 C CA . ALA A 1 97 ? 14.509 0.337 -18.168 1.00 76.44 97 ALA A CA 1
ATOM 716 C C . ALA A 1 97 ? 14.181 1.755 -17.666 1.00 76.44 97 ALA A C 1
ATOM 718 O O . ALA A 1 97 ? 14.070 1.962 -16.459 1.00 76.44 97 ALA A O 1
ATOM 719 N N . CYS A 1 98 ? 13.933 2.712 -18.573 1.00 79.75 98 CYS A N 1
ATOM 720 C CA . CYS A 1 98 ? 13.551 4.078 -18.189 1.00 79.75 98 CYS A CA 1
ATOM 721 C C . CYS A 1 98 ? 12.196 4.121 -17.468 1.00 79.75 98 CYS A C 1
ATOM 723 O O . CYS A 1 98 ? 12.006 4.916 -16.549 1.00 79.75 98 CYS A O 1
ATOM 725 N N . HIS A 1 99 ? 11.243 3.268 -17.862 1.00 81.44 99 HIS A N 1
ATOM 726 C CA . HIS A 1 99 ? 9.952 3.181 -17.177 1.00 81.44 99 HIS A CA 1
ATOM 727 C C . HIS A 1 99 ? 10.124 2.641 -15.752 1.00 81.44 99 HIS A C 1
ATOM 729 O O . HIS A 1 99 ? 9.524 3.161 -14.810 1.00 81.44 99 HIS A O 1
ATOM 735 N N . ILE A 1 100 ? 1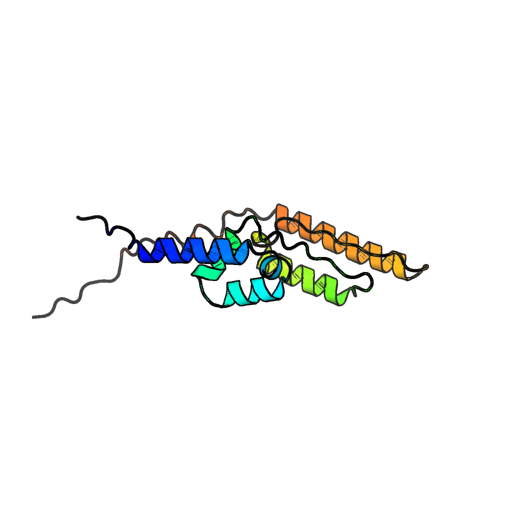0.918 1.586 -15.581 1.00 80.38 100 ILE A N 1
ATOM 736 C CA . ILE A 1 100 ? 11.181 0.972 -14.277 1.00 80.38 100 ILE A CA 1
ATOM 737 C C . ILE A 1 100 ? 11.868 1.962 -13.347 1.00 80.38 100 ILE A C 1
ATOM 739 O O . ILE A 1 100 ? 11.431 2.109 -12.209 1.00 80.38 100 ILE A O 1
ATOM 743 N N . GLU A 1 101 ? 12.869 2.687 -13.843 1.00 84.12 101 GLU A N 1
ATOM 744 C CA . GLU A 1 101 ? 13.563 3.720 -13.077 1.00 84.12 101 GLU A CA 1
ATOM 745 C C . GLU A 1 101 ? 12.600 4.834 -12.637 1.00 84.12 101 GLU A C 1
ATOM 747 O O . GLU A 1 101 ? 12.573 5.198 -11.462 1.00 84.12 101 GLU A O 1
ATOM 752 N N . ALA A 1 102 ? 11.725 5.306 -13.533 1.00 85.75 102 ALA A N 1
ATOM 753 C CA . ALA A 1 102 ? 10.718 6.312 -13.197 1.00 85.75 102 ALA A CA 1
ATOM 754 C C . ALA A 1 102 ? 9.720 5.817 -12.134 1.00 85.75 102 ALA A C 1
ATOM 756 O O . ALA A 1 102 ? 9.387 6.550 -11.200 1.00 85.75 102 ALA A O 1
ATOM 757 N N . VAL A 1 103 ? 9.252 4.568 -12.242 1.00 82.44 103 VAL A N 1
ATOM 758 C CA . VAL A 1 103 ? 8.368 3.957 -11.236 1.00 82.44 103 VAL A CA 1
ATOM 759 C C . VAL A 1 103 ? 9.095 3.788 -9.905 1.00 82.44 103 VAL A C 1
ATOM 761 O O . VAL A 1 103 ? 8.525 4.098 -8.860 1.00 82.44 103 VAL A O 1
ATOM 764 N N . GLN A 1 104 ? 10.347 3.335 -9.926 1.00 83.12 104 GLN A N 1
ATOM 765 C CA . GLN A 1 104 ? 11.155 3.134 -8.728 1.00 83.12 104 GLN A CA 1
ATOM 766 C C . GLN A 1 104 ? 11.425 4.453 -7.998 1.00 83.12 104 GLN A C 1
ATOM 768 O O . GLN A 1 104 ? 11.192 4.527 -6.791 1.00 83.12 104 GLN A O 1
ATOM 773 N N . ALA A 1 105 ? 11.829 5.498 -8.723 1.00 86.38 105 ALA A N 1
ATOM 774 C CA . ALA A 1 105 ? 12.041 6.832 -8.169 1.00 86.38 105 ALA A CA 1
ATOM 775 C C . ALA A 1 105 ? 10.749 7.396 -7.557 1.00 86.38 105 ALA A C 1
ATOM 777 O O . ALA A 1 105 ? 10.755 7.907 -6.436 1.00 86.38 105 ALA A O 1
ATOM 778 N N . LEU A 1 106 ? 9.614 7.233 -8.248 1.00 86.25 106 LEU A N 1
ATOM 779 C CA . LEU A 1 106 ? 8.317 7.676 -7.740 1.00 86.25 106 LEU A CA 1
ATOM 780 C C . LEU A 1 106 ? 7.922 6.929 -6.458 1.00 86.25 106 LEU A C 1
ATOM 782 O O . LEU A 1 106 ? 7.390 7.543 -5.539 1.00 86.25 106 LEU A O 1
ATOM 786 N N . LEU A 1 107 ? 8.193 5.626 -6.366 1.00 81.44 107 LEU A N 1
ATOM 787 C CA . LEU A 1 107 ? 7.916 4.836 -5.162 1.00 81.44 107 LEU A CA 1
ATOM 788 C C . LEU A 1 107 ? 8.817 5.224 -3.989 1.00 81.44 107 LEU A C 1
ATOM 790 O O . LEU A 1 107 ? 8.318 5.354 -2.873 1.00 81.44 107 LEU A O 1
ATOM 794 N N . GLN A 1 108 ? 10.112 5.443 -4.232 1.00 83.44 108 GLN A N 1
ATOM 795 C CA . GLN A 1 108 ? 11.040 5.922 -3.204 1.00 83.44 108 GLN A CA 1
ATOM 796 C C . GLN A 1 108 ? 10.613 7.279 -2.654 1.00 83.44 108 GLN A C 1
ATOM 798 O O . GLN A 1 108 ? 10.480 7.415 -1.440 1.00 83.44 108 GLN A O 1
ATOM 803 N N . GLN A 1 109 ? 10.291 8.233 -3.531 1.00 85.38 109 GLN A N 1
ATOM 804 C CA . GLN A 1 109 ? 9.823 9.554 -3.113 1.00 85.38 109 GLN A CA 1
ATOM 805 C C . GLN A 1 109 ? 8.598 9.453 -2.194 1.00 85.38 109 GLN A C 1
ATOM 807 O O . GLN A 1 109 ? 8.505 10.142 -1.183 1.00 85.38 109 GLN A O 1
ATOM 812 N N . VAL A 1 110 ? 7.647 8.578 -2.524 1.00 80.00 110 VAL A N 1
ATOM 813 C CA . VAL A 1 110 ? 6.429 8.413 -1.722 1.00 80.00 110 VAL A CA 1
ATOM 814 C C . VAL A 1 110 ? 6.730 7.812 -0.352 1.00 80.00 110 VAL A C 1
ATOM 816 O O . VAL A 1 110 ? 6.085 8.187 0.625 1.00 80.00 110 VAL A O 1
ATOM 819 N N . LEU A 1 111 ? 7.696 6.897 -0.259 1.00 75.25 111 LEU A N 1
ATOM 820 C CA . LEU A 1 111 ? 8.117 6.334 1.024 1.00 75.25 111 LEU A CA 1
ATOM 821 C C . LEU A 1 111 ? 8.787 7.379 1.909 1.00 75.25 111 LEU A C 1
ATOM 823 O O . LEU A 1 111 ? 8.504 7.425 3.104 1.00 75.25 111 LEU A O 1
ATOM 827 N N . GLU A 1 112 ? 9.625 8.236 1.333 1.00 82.56 112 GLU A N 1
ATOM 828 C CA . GLU A 1 112 ? 10.247 9.341 2.063 1.00 82.56 112 GLU A CA 1
ATOM 829 C C . GLU A 1 112 ? 9.200 10.359 2.534 1.00 82.56 112 GLU A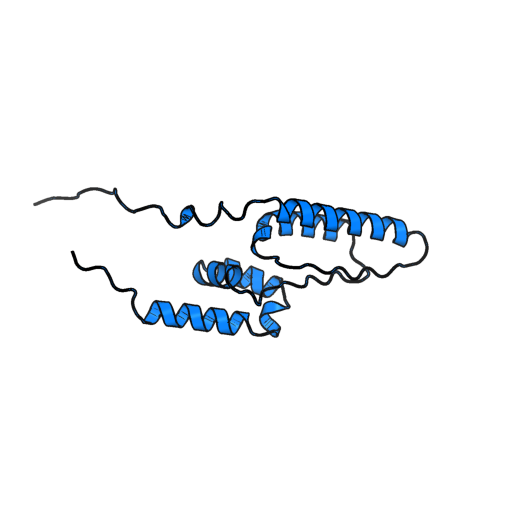 C 1
ATOM 831 O O . GLU A 1 112 ? 9.195 10.747 3.704 1.00 82.56 112 GLU A O 1
ATOM 836 N N . GLU A 1 113 ? 8.253 10.728 1.664 1.00 79.88 113 GLU A N 1
ATOM 837 C CA . GLU A 1 113 ? 7.118 11.594 2.012 1.00 79.88 113 GLU A CA 1
ATOM 838 C C . GLU A 1 113 ? 6.271 10.981 3.143 1.00 79.88 113 GLU A C 1
ATOM 840 O O . GLU A 1 113 ? 5.901 11.677 4.091 1.00 79.88 113 GLU A O 1
ATOM 845 N N . ALA A 1 114 ? 5.995 9.675 3.082 1.00 70.38 114 ALA A N 1
ATOM 846 C CA . ALA A 1 114 ? 5.219 8.967 4.096 1.00 70.38 114 ALA A CA 1
ATOM 847 C C . ALA A 1 114 ? 5.965 8.845 5.434 1.00 70.38 114 ALA A C 1
ATOM 849 O O . ALA A 1 114 ? 5.342 8.989 6.484 1.00 70.38 114 ALA A O 1
ATOM 850 N N . ALA A 1 115 ? 7.283 8.625 5.410 1.00 72.06 115 ALA A N 1
ATOM 851 C CA . ALA A 1 115 ? 8.117 8.564 6.610 1.00 72.06 115 ALA A CA 1
ATOM 852 C C . ALA A 1 115 ? 8.252 9.931 7.301 1.00 72.06 115 ALA A C 1
ATOM 854 O O . ALA A 1 115 ? 8.387 9.997 8.523 1.00 72.06 115 ALA A O 1
ATOM 855 N N . CYS A 1 116 ? 8.199 11.020 6.529 1.00 70.31 116 CYS A N 1
ATOM 856 C CA . CYS A 1 116 ? 8.296 12.386 7.040 1.00 70.31 116 CYS A CA 1
ATOM 857 C C . CYS A 1 116 ? 6.974 12.897 7.645 1.00 70.31 116 CYS A C 1
ATOM 859 O O . CYS A 1 116 ? 6.972 13.878 8.389 1.00 70.31 116 CYS A O 1
ATOM 861 N N . MET A 1 117 ? 5.839 12.240 7.372 1.00 65.00 117 MET A N 1
ATOM 862 C CA . MET A 1 117 ? 4.573 12.604 8.006 1.00 65.00 117 MET A CA 1
ATOM 863 C C . MET A 1 117 ? 4.569 12.176 9.483 1.00 65.00 117 MET A C 1
ATOM 865 O O . MET A 1 117 ? 4.601 10.980 9.779 1.00 65.00 117 MET A O 1
ATOM 869 N N . PRO A 1 118 ? 4.475 13.119 10.440 1.00 54.69 118 PRO A N 1
ATOM 870 C CA . PRO A 1 118 ? 4.392 12.764 11.845 1.00 54.69 118 PRO A CA 1
ATOM 871 C C . PRO A 1 118 ? 3.090 11.999 12.097 1.00 54.69 118 PRO A C 1
ATOM 873 O O . PRO A 1 118 ? 1.995 12.507 11.849 1.00 54.69 118 PRO A O 1
ATOM 876 N N . ALA A 1 119 ? 3.204 10.802 12.675 1.00 53.38 119 ALA A N 1
ATOM 877 C CA . ALA A 1 119 ? 2.095 9.934 13.095 1.00 53.38 119 ALA A CA 1
ATOM 878 C C . ALA A 1 119 ? 1.139 10.571 14.140 1.00 53.38 119 ALA A C 1
ATOM 880 O O . ALA A 1 119 ? 0.233 9.920 14.654 1.00 53.38 119 ALA A O 1
ATOM 881 N N . ALA A 1 120 ? 1.336 11.848 14.473 1.00 46.16 120 ALA A N 1
ATOM 882 C CA . ALA A 1 120 ? 0.710 12.553 15.582 1.00 46.16 120 ALA A CA 1
ATOM 883 C C . ALA A 1 120 ? -0.734 13.028 15.319 1.00 46.16 120 ALA A C 1
ATOM 885 O O . ALA A 1 120 ? -1.425 13.395 16.267 1.00 46.16 120 ALA A O 1
ATOM 886 N N . ALA A 1 121 ? -1.235 13.020 14.079 1.00 46.91 121 ALA A N 1
ATOM 887 C CA . ALA A 1 121 ? -2.543 13.619 13.776 1.00 46.91 121 ALA A CA 1
ATOM 888 C C . ALA A 1 121 ? -3.760 12.693 13.992 1.00 46.91 121 ALA A C 1
ATOM 890 O O . ALA A 1 121 ? -4.885 13.181 14.087 1.00 46.91 121 ALA A O 1
ATOM 891 N N . THR A 1 122 ? -3.583 11.375 14.109 1.00 47.38 122 THR A N 1
ATOM 892 C CA . THR A 1 122 ? -4.713 10.427 14.230 1.00 47.38 122 THR A CA 1
ATOM 893 C C . THR A 1 122 ? -5.076 10.050 15.667 1.00 47.38 122 THR A C 1
ATOM 895 O O . THR A 1 122 ? -6.140 9.475 15.885 1.00 47.38 122 THR A O 1
ATOM 898 N N . ALA A 1 123 ? -4.263 10.421 16.662 1.00 44.62 123 ALA A N 1
ATOM 899 C CA . ALA A 1 123 ? -4.581 10.194 18.076 1.00 44.62 123 ALA A CA 1
ATOM 900 C C . ALA A 1 123 ? -5.461 11.305 18.692 1.00 44.62 123 ALA A C 1
ATOM 902 O O . ALA A 1 123 ? -6.174 11.062 19.664 1.00 44.62 123 ALA A O 1
ATOM 903 N N . ALA A 1 124 ? -5.471 12.514 18.119 1.00 39.94 124 ALA A N 1
ATOM 904 C CA . ALA A 1 124 ? -6.161 13.666 18.710 1.00 39.94 124 ALA A CA 1
ATOM 905 C C . ALA A 1 124 ? -7.691 13.672 18.509 1.00 39.94 124 ALA A C 1
ATOM 907 O O . ALA A 1 124 ? -8.401 14.334 19.259 1.00 39.94 124 ALA A O 1
ATOM 908 N N . ALA A 1 125 ? -8.235 12.895 17.564 1.00 42.53 125 ALA A N 1
ATOM 909 C CA . ALA A 1 125 ? -9.689 12.783 17.380 1.00 42.53 125 ALA A CA 1
ATOM 910 C C . ALA A 1 125 ? -10.372 11.835 18.392 1.00 42.53 125 ALA A C 1
ATOM 912 O O . ALA A 1 125 ? -11.599 11.757 18.427 1.00 42.53 125 ALA A O 1
ATOM 913 N N . ALA A 1 126 ? -9.599 11.117 19.219 1.00 42.69 126 ALA A N 1
ATOM 914 C CA . ALA A 1 126 ? -10.121 10.258 20.287 1.00 42.69 126 ALA A CA 1
ATOM 915 C C . ALA A 1 126 ? -10.233 10.974 21.647 1.00 42.69 126 ALA A C 1
ATOM 917 O O . ALA A 1 126 ? -10.810 10.423 22.581 1.00 42.69 126 ALA A O 1
ATOM 918 N N . ALA A 1 127 ? -9.718 12.201 21.758 1.00 41.59 127 ALA A N 1
ATOM 919 C CA . ALA A 1 127 ? -9.723 12.991 22.986 1.00 41.59 127 ALA A CA 1
ATOM 920 C C . ALA A 1 127 ? -10.562 14.268 22.827 1.00 41.59 127 ALA A C 1
ATOM 922 O O . ALA A 1 127 ? -10.116 15.362 23.154 1.00 41.59 127 ALA A O 1
ATOM 923 N N . ALA A 1 128 ? -11.791 14.142 22.325 1.00 39.41 128 ALA A N 1
ATOM 924 C CA . ALA A 1 128 ? -12.816 15.135 22.622 1.00 39.41 128 ALA A CA 1
ATOM 925 C C . ALA A 1 128 ? -13.529 14.680 23.908 1.00 39.41 128 ALA A C 1
ATOM 927 O O . ALA A 1 128 ? -14.302 13.717 23.858 1.00 39.41 128 ALA A O 1
ATOM 928 N N . PRO A 1 129 ? -13.262 15.295 25.076 1.00 44.19 129 PRO A N 1
ATOM 929 C CA . PRO A 1 129 ? -14.093 15.077 26.244 1.00 44.19 129 PRO A CA 1
ATOM 930 C C . PRO A 1 129 ? -15.486 15.610 25.909 1.00 44.19 129 PRO A C 1
ATOM 932 O O . PRO A 1 129 ? -15.656 16.779 25.568 1.00 44.19 129 PRO A O 1
ATOM 935 N N . TRP A 1 130 ? -16.482 14.734 25.984 1.00 49.97 130 TRP A N 1
ATOM 936 C CA . TRP A 1 130 ? -17.896 15.074 25.873 1.00 49.97 130 TRP A CA 1
ATOM 937 C C . TRP A 1 130 ? -18.314 15.874 27.114 1.00 49.97 130 TRP A C 1
ATOM 939 O O . TRP A 1 130 ? -19.030 15.381 27.977 1.00 49.97 130 TRP A O 1
ATOM 949 N N . HIS A 1 131 ? -17.824 17.103 2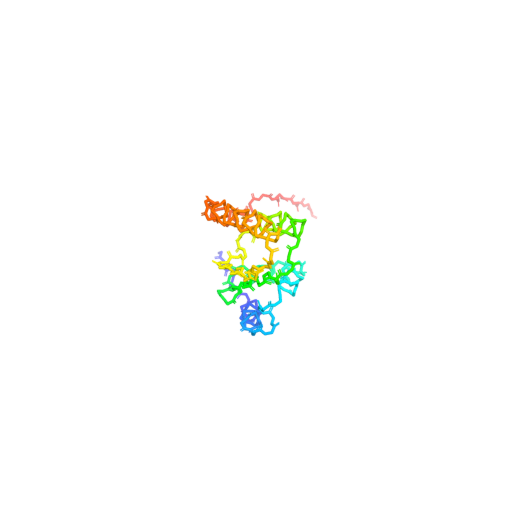7.243 1.00 52.84 131 HIS A N 1
ATOM 950 C CA . HIS A 1 131 ? -18.306 18.072 28.216 1.00 52.84 131 HIS A CA 1
ATOM 951 C C . HIS A 1 131 ? -19.012 19.187 27.454 1.00 52.84 131 HIS A C 1
ATOM 953 O O . HIS A 1 131 ? -18.405 20.183 27.076 1.00 52.84 131 HIS A O 1
ATOM 959 N N . GLY A 1 132 ? -20.309 18.992 27.221 1.00 53.50 132 GLY A N 1
ATOM 960 C CA . GLY A 1 132 ? -21.192 20.066 26.778 1.00 53.50 132 GLY A CA 1
ATOM 961 C C . GLY A 1 132 ? -22.259 19.636 25.782 1.00 53.50 132 GLY A C 1
ATOM 962 O O . GLY A 1 132 ? -22.102 19.867 24.594 1.00 53.50 132 GLY A O 1
ATOM 963 N N . LEU A 1 133 ? -23.362 19.077 26.282 1.00 44.97 133 LEU A N 1
ATOM 964 C CA . LEU A 1 133 ? -24.722 19.393 25.821 1.00 44.97 133 LEU A CA 1
ATOM 965 C C . LEU A 1 133 ? -25.664 19.049 26.995 1.00 44.97 133 LEU A C 1
ATOM 967 O O . LEU A 1 133 ? -25.896 17.884 27.290 1.00 44.97 133 LEU A O 1
ATOM 971 N N . HIS A 1 134 ? -25.826 19.984 27.930 1.00 49.72 134 HIS A N 1
ATOM 972 C CA . HIS A 1 134 ? -26.974 20.891 28.049 1.00 49.72 134 HIS A CA 1
ATOM 973 C C . HIS A 1 134 ? -28.287 20.205 28.460 1.00 49.72 134 HIS A C 1
ATOM 975 O O . HIS A 1 134 ? -28.876 19.440 27.705 1.00 49.72 134 HIS A O 1
ATOM 981 N N . SER A 1 135 ? -28.703 20.562 29.679 1.00 56.19 135 SER A N 1
ATOM 982 C CA . SER A 1 135 ? -30.050 20.588 30.245 1.00 56.19 135 SER A CA 1
ATOM 983 C C . SER A 1 135 ? -31.213 20.340 29.287 1.00 56.19 135 SER A C 1
ATOM 985 O O . SER A 1 135 ? -31.391 21.090 28.332 1.00 56.19 135 SER A O 1
ATOM 987 N N . LEU A 1 136 ? -32.115 19.446 29.696 1.00 49.09 136 LEU A N 1
ATOM 988 C CA . LEU A 1 136 ? -33.544 19.750 29.668 1.00 49.09 136 LEU A CA 1
ATOM 989 C C . LEU A 1 136 ? -34.180 19.275 30.982 1.00 49.09 136 LEU A C 1
ATOM 991 O O . LEU A 1 136 ? -34.516 18.112 31.177 1.00 49.09 136 LEU A O 1
ATOM 995 N N . GLU A 1 137 ? -34.248 20.226 31.905 1.00 59.84 137 GLU A N 1
ATOM 996 C CA . GLU A 1 137 ? -35.244 20.315 32.964 1.00 59.84 137 GLU A CA 1
ATOM 997 C C . GLU A 1 137 ? -36.613 20.543 32.302 1.00 59.84 137 GLU A C 1
ATOM 999 O O . GLU A 1 137 ? -36.683 21.348 31.375 1.00 59.84 137 GLU A O 1
ATOM 1004 N N . MET A 1 138 ? -37.671 19.853 32.743 1.00 46.00 138 MET A N 1
ATOM 1005 C CA . MET A 1 138 ? -39.039 20.392 32.783 1.00 46.00 138 MET A CA 1
ATOM 1006 C C . MET A 1 138 ? -40.007 19.424 33.490 1.00 46.00 138 MET A C 1
ATOM 1008 O O . MET A 1 138 ? -40.321 18.363 32.960 1.00 46.00 138 MET A O 1
ATOM 1012 N N . SER A 1 139 ? -40.434 19.889 34.672 1.00 66.19 139 SER A N 1
ATOM 1013 C CA . SER A 1 139 ? -41.733 19.752 35.363 1.00 66.19 139 SER A CA 1
ATOM 1014 C C . SER A 1 139 ? -42.342 18.378 35.642 1.00 66.19 139 SER A C 1
ATOM 1016 O O . SER A 1 139 ? -42.844 17.722 34.708 1.00 66.19 139 SER A O 1
#

Sequence (139 aa):
MEPLQPTATAFRHGLALELALQHLALSTDPRILCTAAQACKAWQQAVQQCSACNTVVVLGPTVSLQQACSFKRWLCKHSGLVKSFSASLQAGSGQDACHIEAVQALLQQVLEEAACMPAAATAAAAAAPWHGLHSLEMS

Organism: Tetradesmus obliquus (NCBI:txid3088)